Protein 7DDA (pdb70)

Sequence (122 aa):
SDSKTATVIVKADCETGDIDEVYNLAVADSFHIYKISATDSDSGNTKKLLYGLRNKKAGYTCLCRIFAEIESDGIMANTNIGVAENNRDEIDENEEGKYGFLIPKQPAGAKLIIYFFLNCWT

Radius of gyration: 14.89 Å; Cα contacts (8 Å, |Δi|>4): 308; chains: 1; bounding box: 19×31×48 Å

Solvent-accessible surface area: 6684 Å² total; per-residue (Å²): 147,63,74,113,103,13,34,0,39,0,61,0,23,7,107,66,0,69,49,68,90,65,120,49,72,118,61,70,134,15,17,96,14,41,82,70,37,33,70,90,39,163,88,30,86,44,14,51,0,20,0,0,0,73,0,96,42,80,58,28,26,0,51,0,94,34,113,15,54,18,89,43,149,39,151,174,39,86,66,114,40,32,96,50,62,39,32,142,102,99,0,75,77,82,72,53,0,85,0,0,2,82,1,24,121,25,70,108,61,4,39,0,9,0,48,0,89,4,57,3,76,74

Structure (mmCIF, N/CA/C/O backbone):
data_7DDA
#
_entry.id   7DDA
#
_cell.length_a   89.382
_cell.length_b   89.382
_cell.length_c   99.046
_cell.angle_alpha   90.000
_cell.angle_beta   90.000
_cell.angle_gamma   120.000
#
_symmetry.space_group_name_H-M   'P 63 2 2'
#
loop_
_entity.id
_entity.type
_entity.pdbx_description
1 polymer 'Envelope protein'
2 non-polymer 'SULFATE ION'
3 water water
#
loop_
_atom_site.group_PDB
_atom_site.id
_atom_site.type_symbol
_atom_site.label_atom_id
_atom_site.label_alt_id
_atom_site.label_comp_id
_atom_site.label_asym_id
_atom_site.label_entity_id
_atom_site.label_seq_id
_atom_site.pdbx_PDB_ins_code
_atom_site.Cartn_x
_atom_site.Cartn_y
_atom_site.Cartn_z
_atom_site.occupancy
_atom_site.B_iso_or_equiv
_atom_site.auth_seq_id
_atom_site.auth_comp_id
_atom_site.auth_asym_id
_atom_site.auth_atom_id
_atom_site.pdbx_PDB_model_num
ATOM 1 N N . SER A 1 28 ? -39.81917 41.87580 -20.36931 1.000 72.23307 138 SER A N 1
ATOM 2 C CA . SER A 1 28 ? -39.92898 40.52671 -20.91287 1.000 83.54302 138 SER A CA 1
ATOM 3 C C . SER A 1 28 ? -40.02336 39.45045 -19.82927 1.000 81.84648 138 SER A C 1
ATOM 4 O O . SER A 1 28 ? -40.85394 39.53416 -18.92627 1.000 76.36751 138 SER A O 1
ATOM 7 N N . ASP A 1 29 ? -39.12071 38.47274 -19.92495 1.000 83.64937 139 ASP A N 1
ATOM 8 C CA . ASP A 1 29 ? -39.28007 37.16768 -19.28978 1.000 78.54393 139 ASP A CA 1
ATOM 9 C C . ASP A 1 29 ? -39.36320 37.26932 -17.76618 1.000 76.17091 139 ASP A C 1
ATOM 10 O O . ASP A 1 29 ? -38.76929 38.15352 -17.14352 1.000 71.45091 139 ASP A O 1
ATOM 15 N N . SER A 1 30 ? -40.11747 36.33883 -17.16791 1.000 75.40579 140 SER A N 1
ATOM 16 C CA . SER A 1 30 ? -40.34044 36.27656 -15.72694 1.000 67.81040 140 SER A CA 1
ATOM 17 C C . SER A 1 30 ? -40.28516 34.82587 -15.25637 1.000 65.94504 140 SER A C 1
ATOM 18 O O . SER A 1 30 ? -40.76885 33.92556 -15.94574 1.000 67.78111 140 SER A O 1
ATOM 21 N N . LYS A 1 31 ? -39.69281 34.59763 -14.08306 1.000 59.39780 141 LYS A N 1
ATOM 22 C CA . LYS A 1 31 ? -39.44755 33.24520 -13.59329 1.000 58.47402 141 LYS A CA 1
ATOM 23 C C . LYS A 1 31 ? -39.59539 33.19544 -12.07505 1.000 51.52428 141 LYS A C 1
ATOM 24 O O . LYS A 1 31 ? -39.35012 34.18447 -11.37196 1.000 49.23075 141 LYS A O 1
ATOM 30 N N . THR A 1 32 ? -40.00510 32.02834 -11.57595 1.000 42.50260 142 THR A N 1
ATOM 31 C CA . THR A 1 32 ? -40.04872 31.76433 -10.14577 1.000 41.73551 142 THR A CA 1
ATOM 32 C C . THR A 1 32 ? -39.44024 30.39781 -9.84650 1.000 38.19136 142 THR A C 1
ATOM 33 O O . THR A 1 32 ? -39.48740 29.47638 -10.67027 1.000 37.85807 142 THR A O 1
ATOM 37 N N . ALA A 1 33 ? -38.84193 30.28632 -8.66000 1.000 29.29101 143 ALA A N 1
ATOM 38 C CA . ALA A 1 33 ? -38.26832 29.03302 -8.19416 1.000 28.54334 143 ALA A CA 1
ATOM 39 C C . ALA A 1 33 ? -38.41562 28.94666 -6.68066 1.000 29.77390 143 ALA A C 1
ATOM 40 O O . ALA A 1 33 ? -38.46043 29.96462 -5.97838 1.000 30.56572 143 ALA A O 1
ATOM 42 N N . THR A 1 34 ? -38.50349 27.71460 -6.19481 1.000 29.73926 144 THR A N 1
ATOM 43 C CA . THR A 1 34 ? -38.49918 27.39690 -4.77530 1.000 28.80313 144 THR A CA 1
ATOM 44 C C . THR A 1 34 ? -37.27249 26.54628 -4.49638 1.000 28.02723 144 THR A C 1
ATOM 45 O O . THR A 1 34 ? -37.06414 25.52468 -5.15893 1.000 32.13824 144 THR A O 1
ATOM 49 N N . VAL A 1 35 ? -36.46058 26.96363 -3.53079 1.000 24.10019 145 VAL A N 1
ATOM 50 C CA . VAL A 1 35 ? -35.25020 26.24035 -3.16541 1.000 24.53624 145 VAL A CA 1
ATOM 51 C C . VAL A 1 35 ? -35.33241 25.90548 -1.67792 1.000 22.66423 145 VAL A C 1
ATOM 52 O O . VAL A 1 35 ? -35.49860 26.80206 -0.83805 1.000 22.37033 145 VAL A O 1
ATOM 56 N N . ILE A 1 36 ? -35.22731 24.61634 -1.35763 1.000 23.64655 146 ILE A N 1
ATOM 57 C CA . ILE A 1 36 ? -35.34715 24.10931 0.00690 1.000 19.39370 146 ILE A CA 1
ATOM 58 C C . ILE A 1 36 ? -33.95315 23.74103 0.49107 1.000 20.79939 146 ILE A C 1
ATOM 59 O O . ILE A 1 36 ? -33.29611 22.86439 -0.08154 1.000 20.36713 146 ILE A O 1
ATOM 64 N N . VAL A 1 37 ? -33.48668 24.42661 1.52667 1.000 21.54836 147 VAL A N 1
ATOM 65 C CA . VAL A 1 37 ? -32.13403 24.25799 2.04048 1.000 17.60074 147 VAL A CA 1
ATOM 66 C C . VAL A 1 37 ? -32.22882 23.59582 3.40387 1.000 22.08987 147 VAL A C 1
ATOM 67 O O . VAL A 1 37 ? -32.96771 24.07195 4.27997 1.000 18.49054 147 VAL A O 1
ATOM 71 N N . LYS A 1 38 ? -31.48278 22.49901 3.57624 1.000 18.69757 148 LYS A N 1
ATOM 72 C CA . LYS A 1 38 ? -31.31588 21.83170 4.85807 1.000 18.85675 148 LYS A CA 1
ATOM 73 C C . LYS A 1 38 ? -29.95565 22.20156 5.45067 1.000 21.97700 148 LYS A C 1
ATOM 74 O O . LYS A 1 38 ? -28.91405 21.95812 4.82693 1.000 22.12630 148 LYS A O 1
ATOM 80 N N . ALA A 1 39 ? -29.96577 22.77305 6.65604 1.000 20.11050 149 ALA A N 1
ATOM 81 C CA . ALA A 1 39 ? -28.74829 23.17812 7.34337 1.000 20.62090 149 ALA A CA 1
ATOM 82 C C . ALA A 1 39 ? -28.72591 22.60491 8.75575 1.000 22.09121 149 ALA A C 1
ATOM 83 O O . ALA A 1 39 ? -29.76951 22.35016 9.35751 1.000 23.13750 149 ALA A O 1
ATOM 85 N N . ASP A 1 40 ? -27.52755 22.42941 9.30006 1.000 21.97497 150 ASP A N 1
ATOM 86 C CA . ASP A 1 40 ? -27.39104 21.79850 10.60518 1.000 23.05329 150 ASP A CA 1
ATOM 87 C C . ASP A 1 40 ? -27.57086 22.81369 11.73381 1.000 23.08213 150 ASP A C 1
ATOM 88 O O . ASP A 1 40 ? -26.98599 23.89840 11.69886 1.000 24.29583 150 ASP A O 1
ATOM 93 N N . CYS A 1 41 ? -28.36164 22.45512 12.74972 1.000 20.83215 151 CYS A N 1
ATOM 94 C CA . CYS A 1 41 ? -28.67627 23.42310 13.80181 1.000 23.72876 151 CYS A CA 1
ATOM 95 C C . CYS A 1 41 ? -27.49165 23.73989 14.70138 1.000 27.16784 151 CYS A C 1
ATOM 96 O O . CYS A 1 41 ? -27.50958 24.76958 15.37857 1.000 31.52456 151 CYS A O 1
ATOM 99 N N . GLU A 1 42 ? -26.48112 22.88023 14.74828 1.000 29.20151 152 GLU A N 1
ATOM 100 C CA . GLU A 1 42 ? -25.34945 23.08401 15.64113 1.000 31.75440 152 GLU A CA 1
ATOM 101 C C . GLU A 1 42 ? -24.19094 23.80267 14.96323 1.000 33.96184 152 GLU A C 1
ATOM 102 O O . GLU A 1 42 ? -23.63142 24.73992 15.53091 1.000 34.80497 152 GLU A O 1
ATOM 108 N N . THR A 1 43 ? -23.82260 23.40312 13.75578 1.000 29.01020 153 THR A N 1
ATOM 109 C CA . THR A 1 43 ? -22.72291 24.05541 13.06620 1.000 25.26112 153 THR A CA 1
ATOM 110 C C . THR A 1 43 ? -23.18131 25.14767 12.11114 1.000 28.02176 153 THR A C 1
ATOM 111 O O . THR A 1 43 ? -22.38118 26.02419 11.76113 1.000 28.04528 153 THR A O 1
ATOM 115 N N . GLY A 1 44 ? -24.44656 25.12313 11.69118 1.000 26.31103 154 GLY A N 1
ATOM 116 C CA . GLY A 1 44 ? -24.92170 25.97386 10.62900 1.000 20.65685 154 GLY A CA 1
ATOM 117 C C . GLY A 1 44 ? -24.64831 25.46450 9.23247 1.000 25.14109 154 GLY A C 1
ATOM 118 O O . GLY A 1 44 ? -25.17871 26.03599 8.27577 1.000 26.21289 154 GLY A O 1
ATOM 119 N N . ASP A 1 45 ? -23.86869 24.39281 9.07681 1.000 26.12764 155 ASP A N 1
ATOM 120 C CA . ASP A 1 45 ? -23.44428 23.95733 7.75212 1.000 21.88864 155 ASP A CA 1
ATOM 121 C C . ASP A 1 45 ? -24.62202 23.52000 6.89157 1.000 23.40811 155 ASP A C 1
ATOM 122 O O . ASP A 1 45 ? -25.58540 22.91888 7.36776 1.000 24.43928 155 ASP A O 1
ATOM 127 N N . ILE A 1 46 ? -24.50853 23.78427 5.59731 1.000 19.89969 156 ILE A N 1
ATOM 128 C CA . ILE A 1 46 ? -25.55297 23.42654 4.64874 1.000 22.80515 156 ILE A CA 1
ATOM 129 C C . ILE A 1 46 ? -25.38193 21.96347 4.26310 1.000 24.55920 156 ILE A C 1
ATOM 130 O O . ILE A 1 46 ? -24.31876 21.56016 3.79119 1.000 28.11844 156 ILE A O 1
ATOM 135 N N . ASP A 1 47 ? -26.42609 21.16029 4.48246 1.000 24.02850 157 ASP A N 1
ATOM 136 C CA . ASP A 1 47 ? -26.39326 19.75051 4.12663 1.000 19.56487 157 ASP A CA 1
ATOM 137 C C . ASP A 1 47 ? -26.90568 19.47579 2.72396 1.000 21.39083 157 ASP A C 1
ATOM 138 O O . ASP A 1 47 ? -26.51783 18.46627 2.13541 1.000 18.49594 157 ASP A O 1
ATOM 143 N N . GLU A 1 48 ? -27.77623 20.32783 2.18608 1.000 20.36169 158 GLU A N 1
ATOM 144 C CA . GLU A 1 48 ? -28.42269 20.03746 0.91628 1.000 19.76824 158 GLU A CA 1
ATOM 145 C C . GLU A 1 48 ? -29.10546 21.29611 0.39205 1.000 21.71862 158 GLU A C 1
ATOM 146 O O . GLU A 1 48 ? -29.68857 22.06135 1.16608 1.000 20.36773 158 GLU A O 1
ATOM 152 N N . VAL A 1 49 ? -29.02132 21.49083 -0.92470 1.000 23.70221 159 VAL A N 1
ATOM 153 C CA . VAL A 1 49 ? -29.71136 22.54971 -1.64958 1.000 23.95453 159 VAL A CA 1
ATOM 154 C C . VAL A 1 49 ? -30.61218 21.87199 -2.67501 1.000 25.51514 159 VAL A C 1
ATOM 155 O O . VAL A 1 49 ? -30.12957 21.33717 -3.67476 1.000 25.92397 159 VAL A O 1
ATOM 159 N N . TYR A 1 50 ? -31.91772 21.89841 -2.43391 1.000 24.80281 160 TYR A N 1
ATOM 160 C CA . TYR A 1 50 ? -32.89320 21.11861 -3.18839 1.000 23.16664 160 TYR A CA 1
ATOM 161 C C . TYR A 1 50 ? -33.73427 22.07634 -4.02171 1.000 25.13790 160 TYR A C 1
ATOM 162 O O . TYR A 1 50 ? -34.47830 22.89145 -3.47061 1.000 30.11334 160 TYR A O 1
ATOM 171 N N . ASN A 1 51 ? -33.60973 21.99499 -5.34231 1.000 32.27922 161 ASN A N 1
ATOM 172 C CA . ASN A 1 51 ? -34.24448 22.95123 -6.24560 1.000 36.68992 161 ASN A CA 1
ATOM 173 C C . ASN A 1 51 ? -35.55218 22.39425 -6.79151 1.000 38.30473 161 ASN A C 1
ATOM 174 O O . ASN A 1 51 ? -35.60116 21.25048 -7.25048 1.000 38.83031 161 ASN A O 1
ATOM 179 N N . LEU A 1 52 ? -36.60903 23.20747 -6.73782 1.000 44.33262 162 LEU A N 1
ATOM 180 C CA . LEU A 1 52 ? -37.90410 22.87351 -7.33070 1.000 46.47432 162 LEU A CA 1
ATOM 181 C C . LEU A 1 52 ? -38.00138 23.55112 -8.69787 1.000 57.83856 162 LEU A C 1
ATOM 182 O O . LEU A 1 52 ? -38.11895 24.77907 -8.78484 1.000 52.17706 162 LEU A O 1
ATOM 187 N N . ALA A 1 53 ? -37.95478 22.74434 -9.75639 1.000 65.08091 163 ALA A N 1
ATOM 188 C CA . ALA A 1 53 ? -37.87653 23.21931 -11.13892 1.000 73.21091 163 ALA A CA 1
ATOM 189 C C . ALA A 1 53 ? -36.56405 23.96646 -11.37319 1.000 71.54379 163 ALA A C 1
ATOM 190 O O . ALA A 1 53 ? -35.59426 23.38852 -11.87741 1.000 72.86938 163 ALA A O 1
ATOM 192 N N . VAL A 1 76 ? -31.40272 26.75428 -12.18812 1.000 65.89091 186 VAL A N 1
ATOM 193 C CA . VAL A 1 76 ? -31.92610 26.90549 -10.83466 1.000 77.59091 186 VAL A CA 1
ATOM 194 C C . VAL A 1 76 ? -30.85136 26.51667 -9.81871 1.000 77.05091 186 VAL A C 1
ATOM 195 O O . VAL A 1 76 ? -30.77882 27.08743 -8.72405 1.000 73.46091 186 VAL A O 1
ATOM 199 N N . ALA A 1 77 ? -30.00903 25.54645 -10.18514 1.000 70.74017 187 ALA A N 1
ATOM 200 C CA . ALA A 1 77 ? -28.86950 25.20285 -9.33832 1.000 68.28069 187 ALA A CA 1
ATOM 201 C C . ALA A 1 77 ? -27.69632 26.14592 -9.58265 1.000 64.38451 187 ALA A C 1
ATOM 202 O O . ALA A 1 77 ? -26.97757 26.50517 -8.64388 1.000 59.80528 187 ALA A O 1
ATOM 204 N N . ASP A 1 78 ? -27.48686 26.54672 -10.83743 1.000 67.08843 188 ASP A N 1
ATOM 205 C CA . ASP A 1 78 ? -26.48177 27.53637 -11.19740 1.000 59.19582 188 ASP A CA 1
ATOM 206 C C . ASP A 1 78 ? -27.03181 28.95288 -11.18654 1.000 51.06648 188 ASP A C 1
ATOM 207 O O . ASP A 1 78 ? -26.25467 29.90267 -11.32055 1.000 49.78630 188 ASP A O 1
ATOM 212 N N . SER A 1 79 ? -28.34793 29.11422 -11.05337 1.000 47.63233 189 SER A N 1
ATOM 213 C CA . SER A 1 79 ? -28.94365 30.44143 -11.01645 1.000 44.43805 189 SER A CA 1
ATOM 214 C C . SER A 1 79 ? -28.75793 31.13406 -9.67168 1.000 36.93463 189 SER A C 1
ATOM 215 O O . SER A 1 79 ? -28.83708 32.36646 -9.60643 1.000 32.59477 189 SER A O 1
ATOM 218 N N . PHE A 1 80 ? -28.51902 30.37776 -8.60645 1.000 31.76543 190 PHE 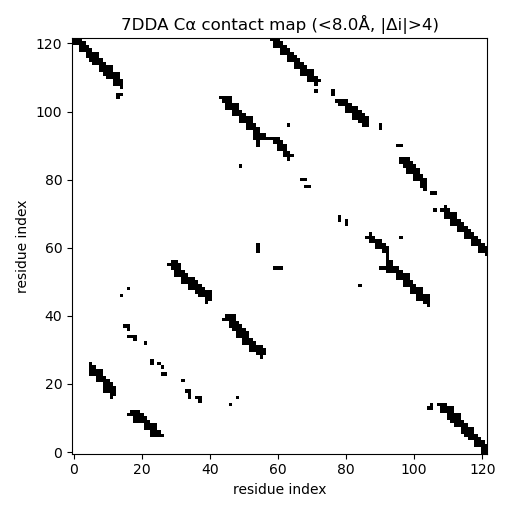A N 1
ATOM 219 C CA . PHE A 1 80 ? -28.41905 30.93529 -7.27132 1.000 30.38792 190 PHE A CA 1
ATOM 220 C C . PHE A 1 80 ? -27.29018 30.24068 -6.54168 1.000 26.51834 190 PHE A C 1
ATOM 221 O O . PHE A 1 80 ? -26.93900 29.10286 -6.85683 1.000 30.36310 190 PHE A O 1
ATOM 229 N N . HIS A 1 81 ? -26.70470 30.94827 -5.58416 1.000 22.49855 191 HIS A N 1
ATOM 230 C CA . HIS A 1 81 ? -25.70896 30.37354 -4.69283 1.000 22.12235 191 HIS A CA 1
ATOM 231 C C . HIS A 1 81 ? -26.12527 30.68900 -3.26125 1.000 21.63798 191 HIS A C 1
ATOM 232 O O . HIS A 1 81 ? -26.35912 31.85265 -2.92408 1.000 22.32326 191 HIS A O 1
ATOM 239 N N . ILE A 1 82 ? -26.23403 29.65724 -2.42907 1.000 20.52979 192 ILE A N 1
ATOM 240 C CA . ILE A 1 82 ? -26.68420 29.79140 -1.04623 1.000 19.60423 192 ILE A CA 1
ATOM 241 C C . ILE A 1 82 ? -25.58134 29.27210 -0.13467 1.000 20.35347 192 ILE A C 1
ATOM 242 O O . ILE A 1 82 ? -25.02792 28.19115 -0.36950 1.000 20.52648 192 ILE A O 1
ATOM 247 N N . TYR A 1 83 ? -25.26204 30.03683 0.90162 1.000 17.32100 193 TYR A N 1
ATOM 248 C CA . TYR A 1 83 ? -24.06619 29.74836 1.67915 1.000 21.29977 193 TYR A CA 1
ATOM 249 C C . TYR A 1 83 ? -24.28443 30.21460 3.10485 1.000 21.21296 193 TYR A C 1
ATOM 250 O O . TYR A 1 83 ? -25.01314 31.18294 3.35967 1.000 20.56678 193 TYR A O 1
ATOM 259 N N . LYS A 1 84 ? -23.65515 29.49511 4.02535 1.000 20.40541 194 LYS A N 1
ATOM 260 C CA . LYS A 1 84 ? -23.56991 29.93008 5.40751 1.000 18.81712 194 LYS A CA 1
ATOM 261 C C . LYS A 1 84 ? -22.67337 31.15515 5.51243 1.000 19.76428 194 LYS A C 1
ATOM 262 O O . LYS A 1 84 ? -21.53948 31.15200 5.03068 1.000 25.11352 194 LYS A O 1
ATOM 268 N N . ILE A 1 85 ? -23.19099 32.22160 6.10476 1.000 21.99353 195 ILE A N 1
ATOM 269 C CA . ILE A 1 85 ? -22.34391 33.36059 6.42318 1.000 21.03311 195 ILE A CA 1
ATOM 270 C C . ILE A 1 85 ? -21.76808 33.23335 7.82610 1.000 26.21722 195 ILE A C 1
ATOM 271 O O . ILE A 1 85 ? -20.58944 33.51991 8.04530 1.000 24.71571 195 ILE A O 1
ATOM 276 N N . SER A 1 86 ? -22.56295 32.74688 8.78126 1.000 28.94317 196 SER A N 1
ATOM 277 C CA . SER A 1 86 ? -22.19530 32.88785 10.18373 1.000 23.45982 196 SER A CA 1
ATOM 278 C C . SER A 1 86 ? -23.08262 32.00276 11.06252 1.000 25.32923 196 SER A C 1
ATOM 279 O O . SER A 1 86 ? -24.28530 31.85748 10.80449 1.000 22.52136 196 SER A O 1
ATOM 282 N N . ALA A 1 87 ? -22.48087 31.42226 12.10058 1.000 23.59681 197 ALA A N 1
ATOM 283 C CA . ALA A 1 87 ? -23.20788 30.66864 13.12160 1.000 25.68639 197 ALA A CA 1
ATOM 284 C C . ALA A 1 87 ? -22.56726 30.97582 14.46286 1.000 27.55445 197 ALA A C 1
ATOM 285 O O . ALA A 1 87 ? -21.41302 30.60859 14.68512 1.000 26.15732 197 ALA A O 1
ATOM 287 N N . THR A 1 88 ? -23.31238 31.62852 15.35542 1.000 29.05778 198 THR A N 1
ATOM 288 C CA . THR A 1 88 ? -22.79486 32.06435 16.64399 1.000 33.95606 198 THR A CA 1
ATOM 289 C C . THR A 1 88 ? -23.73471 31.64569 17.77138 1.000 35.36169 198 THR A C 1
ATOM 290 O O . THR A 1 88 ? -24.95452 31.79527 17.66988 1.000 33.34171 198 THR A O 1
ATOM 294 N N . ASP A 1 89 ? -23.16280 31.14472 18.85690 1.000 37.59269 199 ASP A N 1
ATOM 295 C CA . ASP A 1 89 ? -23.94256 30.95067 20.06527 1.000 36.42993 199 ASP A CA 1
ATOM 296 C C . ASP A 1 89 ? -24.16066 32.28428 20.75227 1.000 34.79906 199 ASP A C 1
ATOM 297 O O . ASP A 1 89 ? -23.33614 33.19526 20.65583 1.000 40.44152 199 ASP A O 1
ATOM 302 N N . SER A 1 90 ? -25.29226 32.40353 21.43401 1.000 33.91674 200 SER A N 1
ATOM 303 C CA . SER A 1 90 ? -25.39523 33.41456 22.47414 1.000 42.06623 200 SER A CA 1
ATOM 304 C C . SER A 1 90 ? -24.50157 33.01367 23.65722 1.000 50.25103 200 SER A C 1
ATOM 305 O O . SER A 1 90 ? -24.22488 31.83074 23.88300 1.000 46.43888 200 SER A O 1
ATOM 308 N N . ASP A 1 91 ? -24.02290 34.00789 24.41126 1.000 51.30275 201 ASP A N 1
ATOM 309 C CA . ASP A 1 91 ? -23.14427 33.68735 25.53838 1.000 59.56778 201 ASP A CA 1
ATOM 310 C C . ASP A 1 91 ? -23.86663 32.85525 26.59804 1.000 56.05120 201 ASP A C 1
ATOM 311 O O . ASP A 1 91 ? -23.23674 32.05150 27.29609 1.000 58.93225 201 ASP A O 1
ATOM 316 N N . SER A 1 92 ? -25.19010 33.01734 26.71711 1.000 47.67538 202 SER A N 1
ATOM 317 C CA . SER A 1 92 ? -25.98767 32.08917 27.51492 1.000 41.16824 202 SER A CA 1
ATOM 318 C C . SER A 1 92 ? -25.89162 30.65723 26.98906 1.000 41.65801 202 SER A C 1
ATOM 319 O O . SER A 1 92 ? -26.01700 29.69912 27.76367 1.000 33.64225 202 SER A O 1
ATOM 322 N N . GLY A 1 93 ? -25.66518 30.48964 25.68476 1.000 41.19352 203 GLY A N 1
ATOM 323 C CA . GLY A 1 93 ? -25.70541 29.17816 25.07123 1.000 31.83875 203 GLY A CA 1
ATOM 324 C C . GLY A 1 93 ? -27.08866 28.59237 24.90082 1.000 31.95797 203 GLY A C 1
ATOM 325 O O . GLY A 1 93 ? -27.21221 27.43231 24.50152 1.000 33.38647 203 GLY A O 1
ATOM 326 N N . ASN A 1 94 ? -28.14167 29.34941 25.19336 1.000 32.12447 204 ASN A 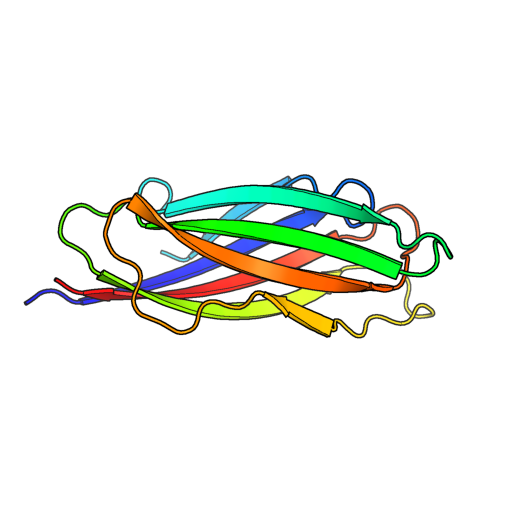N 1
ATOM 327 C CA . ASN A 1 94 ? -29.49089 28.83484 25.01729 1.000 32.29812 204 ASN A CA 1
ATOM 328 C C . ASN A 1 94 ? -30.04169 29.09167 23.62772 1.000 34.56507 204 ASN A C 1
ATOM 329 O O . ASN A 1 94 ? -31.02603 28.44945 23.23839 1.000 28.93652 204 ASN A O 1
ATOM 334 N N . THR A 1 95 ? -29.44584 30.02078 22.88188 1.000 31.72821 205 THR A N 1
ATOM 335 C CA . THR A 1 95 ? -29.88517 30.30670 21.53084 1.000 25.43105 205 THR A CA 1
ATOM 336 C C . THR A 1 95 ? -28.69635 30.30219 20.58715 1.000 28.66945 205 THR A C 1
ATOM 337 O O . THR A 1 95 ? -27.52576 30.35427 20.98034 1.000 31.06716 205 THR A O 1
ATOM 341 N N . LYS A 1 96 ? -29.04799 30.27101 19.31797 1.000 27.45958 206 LYS A N 1
ATOM 342 C CA . LYS A 1 96 ? -28.13209 30.10225 18.21412 1.000 29.41961 206 LYS A CA 1
ATOM 343 C C . LYS A 1 96 ? -28.54950 31.12158 17.16668 1.000 28.56393 206 LYS A C 1
ATOM 344 O O . LYS A 1 96 ? -29.75035 31.29075 16.91950 1.000 25.39280 206 LYS A O 1
ATOM 350 N N . LYS A 1 97 ? -27.58818 31.82073 16.57382 1.000 28.44951 207 LYS A N 1
ATOM 351 C CA . LYS A 1 97 ? -27.88521 32.75492 15.48945 1.000 28.09366 207 LYS A CA 1
ATOM 352 C C . LYS A 1 97 ? -27.26342 32.22743 14.20133 1.000 27.50961 207 LYS A C 1
ATOM 353 O O . LYS A 1 97 ? -26.03886 32.08161 14.11744 1.000 30.29758 207 LYS A O 1
ATOM 359 N N . LEU A 1 98 ? -28.10800 31.91455 13.21648 1.000 21.40099 208 LEU A N 1
ATOM 360 C CA . LEU A 1 98 ? -27.68411 31.28498 11.97067 1.000 22.11913 208 LEU A CA 1
ATOM 361 C C . LEU A 1 98 ? -27.97167 32.24248 10.82667 1.000 22.13386 208 LEU A C 1
ATOM 362 O O . LEU A 1 98 ? -29.12432 32.63584 10.61956 1.000 23.76785 208 LEU A O 1
ATOM 367 N N . LEU A 1 99 ? -26.94189 32.60268 10.07371 1.000 18.34488 209 LEU A N 1
ATOM 368 C CA . LEU A 1 99 ? -27.09691 33.62688 9.05554 1.000 21.42730 209 LEU A CA 1
ATOM 369 C C . LEU A 1 99 ? -26.65343 33.07920 7.71013 1.000 21.33229 209 LEU A C 1
ATOM 370 O O . LEU A 1 99 ? -25.55015 32.54105 7.58867 1.000 23.60567 209 LEU A O 1
ATOM 375 N N . TYR A 1 100 ? -27.50774 33.23404 6.70115 1.000 22.02386 210 TYR A N 1
ATOM 376 C CA . TYR A 1 100 ? -27.25590 32.72257 5.36377 1.000 18.82801 210 TYR A CA 1
ATOM 377 C C . TYR A 1 100 ? -27.34507 33.84037 4.34104 1.000 18.66463 210 TYR A C 1
ATOM 378 O O . TYR A 1 100 ? -28.00958 34.85675 4.56419 1.000 19.40522 210 TYR A O 1
ATOM 387 N N . GLY A 1 101 ? -26.65448 33.64513 3.22457 1.000 20.96584 211 GLY A N 1
ATOM 388 C CA . GLY A 1 101 ? -26.75006 34.54067 2.08228 1.000 15.74775 211 GLY A CA 1
ATOM 389 C C . GLY A 1 101 ? -27.21319 33.78969 0.84876 1.000 19.59048 211 GLY A C 1
ATOM 390 O O . GLY A 1 101 ? -26.82154 32.64249 0.62908 1.000 23.21656 211 GLY A O 1
ATOM 391 N N . LEU A 1 102 ? -28.05235 34.44045 0.04844 1.000 18.70952 212 LEU A N 1
ATOM 392 C CA . LEU A 1 102 ? -28.42099 33.95479 -1.27536 1.000 20.43229 212 LEU A CA 1
ATOM 393 C C . LEU A 1 102 ? -27.96815 34.98528 -2.30370 1.000 21.79379 212 LEU A C 1
ATOM 394 O O . LEU A 1 102 ? -28.39454 36.14602 -2.25557 1.000 21.71708 212 LEU A O 1
ATOM 399 N N . ARG A 1 103 ? -27.12937 34.56482 -3.24190 1.000 21.13398 213 ARG A N 1
ATOM 400 C CA . ARG A 1 103 ? -26.67759 35.44346 -4.31242 1.000 23.55902 213 ARG A CA 1
ATOM 401 C C . ARG A 1 103 ? -27.39019 35.13009 -5.62272 1.000 26.04200 213 ARG A C 1
ATOM 402 O O . ARG A 1 103 ? -27.42149 33.97337 -6.07008 1.000 24.31320 213 ARG A O 1
ATOM 410 N N . ASN A 1 104 ? -27.94930 36.17316 -6.23243 1.000 27.91056 214 ASN A N 1
ATOM 411 C CA . ASN A 1 104 ? -28.50733 36.08268 -7.57338 1.000 28.78971 214 ASN A CA 1
ATOM 412 C C . ASN A 1 104 ? -27.36794 35.89318 -8.57321 1.000 30.32068 214 ASN A C 1
ATOM 413 O O . ASN A 1 104 ? -26.47658 36.73974 -8.68378 1.000 32.73546 214 ASN A O 1
ATOM 418 N N . LYS A 1 105 ? -27.37562 34.76689 -9.27878 1.000 28.79405 215 LYS A N 1
ATOM 419 C CA . LYS A 1 105 ? -26.37238 34.47519 -10.29270 1.000 30.23182 215 LYS A CA 1
ATOM 420 C C . LYS A 1 105 ? -26.95714 34.43994 -11.70012 1.000 36.58698 215 LYS A C 1
ATOM 421 O O . LYS A 1 105 ? -26.32332 33.90818 -12.61162 1.000 36.60830 215 LYS A O 1
ATOM 427 N N . LYS A 1 106 ? -28.15620 34.98524 -11.89487 1.000 38.36630 216 LYS A N 1
ATOM 428 C CA . LYS A 1 106 ? -28.84033 34.92815 -13.18231 1.000 36.93999 216 LYS A CA 1
ATOM 429 C C . LYS A 1 106 ? -28.49527 36.17184 -13.98843 1.000 35.64050 216 LYS A C 1
ATOM 430 O O . LYS A 1 106 ? -28.95632 37.27609 -13.66769 1.000 35.92728 216 LYS A O 1
ATOM 436 N N . ALA A 1 107 ? -27.70808 35.99496 -15.04660 1.000 37.08169 217 ALA A N 1
ATOM 437 C CA . ALA A 1 107 ? -27.37619 37.12621 -15.90153 1.000 39.55642 217 ALA A CA 1
ATOM 438 C C . ALA A 1 107 ? -28.64879 37.73090 -16.48189 1.000 33.06935 217 ALA A C 1
ATOM 439 O O . ALA A 1 107 ? -29.49526 37.02012 -17.02895 1.000 35.69258 217 ALA A O 1
ATOM 441 N N . GLY A 1 108 ? -28.80263 39.04228 -16.31170 1.000 33.98514 218 GLY A N 1
ATOM 442 C CA . GLY A 1 108 ? -29.95596 39.76209 -16.79063 1.000 29.59529 218 GLY A CA 1
ATOM 443 C C . GLY A 1 108 ? -31.05587 39.98010 -15.77188 1.000 38.19023 218 GLY A C 1
ATOM 444 O O . GLY A 1 108 ? -31.85361 40.91361 -15.93577 1.000 41.42992 218 GLY A O 1
ATOM 445 N N . TYR A 1 109 ? -31.12078 39.16881 -14.71598 1.000 37.26149 219 TYR A N 1
ATOM 446 C CA . TYR A 1 109 ? -32.30483 39.12178 -13.86537 1.000 37.69854 219 TYR A CA 1
ATOM 447 C C . TYR A 1 109 ? -32.15141 39.91794 -12.57456 1.000 34.61437 219 TYR A C 1
ATOM 448 O O . TYR A 1 109 ? -31.07086 39.98178 -11.98100 1.000 30.49052 219 TYR A O 1
ATOM 457 N N . THR A 1 110 ? -33.25116 40.53489 -12.16477 1.000 33.26863 220 THR A N 1
ATOM 458 C CA . THR A 1 110 ? -33.44305 41.08527 -10.83479 1.000 35.05191 220 THR A CA 1
ATOM 459 C C . THR A 1 110 ? -34.38783 40.15056 -10.09205 1.000 38.88447 220 THR A C 1
ATOM 460 O O . THR A 1 110 ? -35.27860 39.55579 -10.70810 1.000 35.87182 220 THR A O 1
ATOM 464 N N . CYS A 1 111 ? -34.18904 39.99138 -8.77792 1.000 32.83631 221 CYS A N 1
ATOM 465 C CA . CYS A 1 111 ? -34.96012 39.00657 -8.03308 1.000 30.25783 221 CYS A CA 1
ATOM 466 C C . CYS A 1 111 ? -35.51752 39.57650 -6.73949 1.000 30.12429 221 CYS A C 1
ATOM 467 O O . CYS A 1 111 ? -34.93660 40.47165 -6.11704 1.000 28.69226 221 CYS A O 1
ATOM 470 N N . LEU A 1 112 ? -36.66676 39.03287 -6.35253 1.000 30.51099 222 LEU A N 1
ATOM 471 C CA . LEU A 1 112 ? -37.18156 39.12137 -4.99934 1.000 28.36174 222 LEU A CA 1
ATOM 472 C C . LEU A 1 112 ? -37.07742 37.75085 -4.32994 1.000 28.18543 222 LEU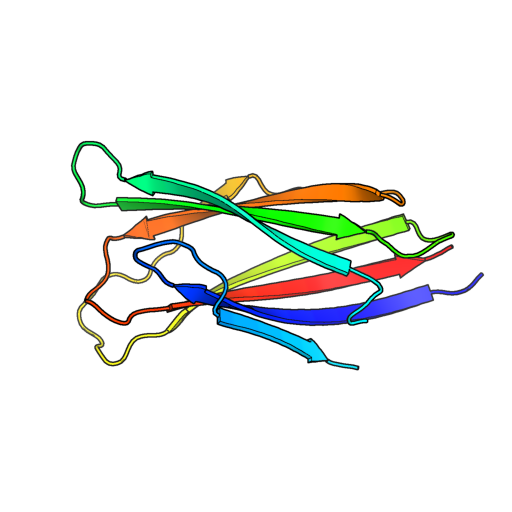 A C 1
ATOM 473 O O . LEU A 1 112 ? -37.10176 36.70645 -4.99627 1.000 25.65832 222 LEU A O 1
ATOM 478 N N . CYS A 1 113 ? -36.94490 37.76402 -3.00298 1.000 24.13732 223 CYS A N 1
ATOM 479 C CA . CYS A 1 113 ? -36.82483 36.54124 -2.21961 1.000 21.00155 223 CYS A CA 1
ATOM 480 C C . CYS A 1 113 ? -37.68911 36.65528 -0.97364 1.000 26.89885 223 CYS A C 1
ATOM 481 O O . CYS A 1 113 ? -37.54030 37.60677 -0.20040 1.000 27.19894 223 CYS A O 1
ATOM 484 N N . ARG A 1 114 ? -38.57915 35.68448 -0.76750 1.000 24.59971 224 ARG A N 1
ATOM 485 C CA . ARG A 1 114 ? -39.29487 35.53753 0.49288 1.000 24.11337 224 ARG A CA 1
ATOM 486 C C . ARG A 1 114 ? -38.97062 34.16908 1.08273 1.000 23.89082 224 ARG A C 1
ATOM 487 O O . ARG A 1 114 ? -38.68016 33.22013 0.34518 1.000 21.82272 224 ARG A O 1
ATOM 495 N N . ILE A 1 115 ? -39.01979 34.06536 2.42082 1.000 21.19695 225 ILE A N 1
ATOM 496 C CA . ILE A 1 115 ? -38.51914 32.88215 3.10704 1.000 19.76947 225 ILE A CA 1
ATOM 497 C C . ILE A 1 115 ? -39.52541 32.31967 4.10303 1.000 21.82660 225 ILE A C 1
ATOM 498 O O . ILE A 1 115 ? -40.39107 33.01531 4.64388 1.000 19.69838 225 ILE A O 1
ATOM 503 N N . PHE A 1 116 ? -39.35872 31.02863 4.35597 1.000 20.10297 226 PHE A N 1
ATOM 504 C CA . PHE A 1 116 ? -39.99351 30.31163 5.43964 1.000 16.44406 226 PHE A CA 1
ATOM 505 C C . PHE A 1 116 ? -38.96011 29.33455 5.99552 1.000 17.96878 226 PHE A C 1
ATOM 506 O O . PHE A 1 116 ? -38.17570 28.74891 5.23800 1.000 18.44592 226 PHE A O 1
ATOM 514 N N . ALA A 1 117 ? -38.94817 29.15893 7.31206 1.000 16.05294 227 ALA A N 1
ATOM 515 C CA . ALA A 1 117 ? -37.98891 28.25636 7.93541 1.000 18.09628 227 ALA A CA 1
ATOM 516 C C . ALA A 1 117 ? -38.64955 27.49472 9.07760 1.000 19.36694 227 ALA A C 1
ATOM 517 O O . ALA A 1 117 ? -39.55870 28.00394 9.73929 1.000 20.71605 227 ALA A O 1
ATOM 519 N N . GLU A 1 118 ? -38.18168 26.26856 9.30259 1.000 17.49522 228 GLU A N 1
ATOM 520 C CA . GLU A 1 118 ? -38.74884 25.39019 10.31904 1.000 20.33050 228 GLU A CA 1
A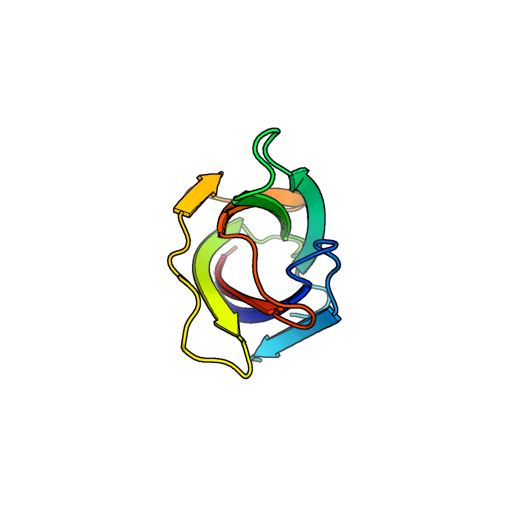TOM 521 C C . GLU A 1 118 ? -37.69074 24.39937 10.79170 1.000 21.23218 228 GLU A C 1
ATOM 522 O O . GLU A 1 118 ? -36.81914 23.98300 10.02502 1.000 22.05921 228 GLU A O 1
ATOM 528 N N . ILE A 1 119 ? -37.73772 24.08362 12.08610 1.000 19.52547 229 ILE A N 1
ATOM 529 C CA . ILE A 1 119 ? -36.82379 23.11769 12.68329 1.000 18.61546 229 ILE A CA 1
ATOM 530 C C . ILE A 1 119 ? -37.32101 21.70341 12.39455 1.000 18.73368 229 ILE A C 1
ATOM 531 O O . ILE A 1 119 ? -38.48486 21.37404 12.63368 1.000 21.32232 229 ILE A O 1
ATOM 536 N N . GLU A 1 120 ? -36.44159 20.86517 11.88084 1.000 20.28305 230 GLU A N 1
ATOM 537 C CA . GLU A 1 120 ? -36.74541 19.47102 11.60489 1.000 21.02764 230 GLU A CA 1
ATOM 538 C C . GLU A 1 120 ? -35.99542 18.62043 12.61090 1.000 19.78291 230 GLU A C 1
ATOM 539 O O . GLU A 1 120 ? -34.76400 18.62317 12.64507 1.000 27.13805 230 GLU A O 1
ATOM 545 N N . SER A 1 121 ? -36.74113 17.88156 13.40444 1.000 23.32936 231 SER A N 1
ATOM 546 C CA . SER A 1 121 ? -36.25366 17.27121 14.62246 1.000 23.68002 231 SER A CA 1
ATOM 547 C C . SER A 1 121 ? -37.00359 15.96875 14.82880 1.000 27.08714 231 SER A C 1
ATOM 548 O O . SER A 1 121 ? -38.16448 15.82918 14.42289 1.000 25.18300 231 SER A O 1
ATOM 551 N N . ASP A 1 122 ? -36.33629 15.01608 15.46329 1.000 26.45337 232 ASP A N 1
ATOM 552 C CA . ASP A 1 122 ? -36.99339 13.75618 15.75096 1.000 24.42149 232 ASP A CA 1
ATOM 553 C C . ASP A 1 122 ? -37.70252 13.76982 17.09884 1.000 23.70837 232 ASP A C 1
ATOM 554 O O . ASP A 1 122 ? -38.44872 12.83832 17.40387 1.000 32.73155 232 ASP A O 1
ATOM 559 N N . GLY A 1 123 ? -37.52301 14.82513 17.88851 1.000 23.54735 233 GLY A N 1
ATOM 560 C CA . GLY A 1 123 ? -38.23364 14.98591 19.13328 1.000 20.95394 233 GLY A CA 1
ATOM 561 C C . GLY A 1 123 ? -39.39138 15.95690 18.97763 1.000 23.89835 233 GLY A C 1
ATOM 562 O O . GLY A 1 123 ? -39.64660 16.49043 17.90210 1.000 26.68381 233 GLY A O 1
ATOM 563 N N . ILE A 1 124 ? -40.10505 16.16874 20.08730 1.000 21.71191 234 ILE A N 1
ATOM 564 C CA . ILE A 1 124 ? -41.27505 17.03807 20.09040 1.000 22.15908 234 ILE A CA 1
ATOM 565 C C . ILE A 1 124 ? -41.32792 17.90378 21.34567 1.000 24.19218 234 ILE A C 1
ATOM 566 O O . ILE A 1 124 ? -42.27517 18.67538 21.52361 1.000 23.33089 234 ILE A O 1
ATOM 571 N N . MET A 1 125 ? -40.32609 17.78985 22.22396 1.000 24.34089 235 MET A N 1
ATOM 572 C CA . MET A 1 125 ? -40.34678 18.48728 23.50687 1.000 23.02002 235 MET A CA 1
ATOM 573 C C . MET A 1 125 ? -39.61143 19.82248 23.50557 1.000 25.57336 235 MET A C 1
ATOM 574 O O . MET A 1 125 ? -39.70905 20.55968 24.48961 1.000 33.43509 235 MET A O 1
ATOM 579 N N . ALA A 1 126 ? -38.85622 20.14122 22.46853 1.000 25.83787 236 ALA A N 1
ATOM 580 C CA . ALA A 1 126 ? -38.04693 21.34917 22.46261 1.000 24.47828 236 ALA A CA 1
ATOM 581 C C . ALA A 1 126 ? -38.80707 22.50021 21.81553 1.000 21.18415 236 ALA A C 1
ATOM 582 O O . ALA A 1 126 ? -39.64567 22.30261 20.94045 1.000 27.98167 236 ALA A O 1
ATOM 584 N N . ASN A 1 127 ? -38.51982 23.70944 22.26918 1.000 20.07249 237 ASN A N 1
ATOM 585 C CA . ASN A 1 127 ? -39.05205 24.88842 21.60739 1.000 19.26346 237 ASN A CA 1
ATOM 586 C C . ASN A 1 127 ? -38.50773 24.95414 20.18563 1.000 20.65122 237 ASN A C 1
ATOM 587 O O . ASN A 1 127 ? -37.30847 24.78000 19.96643 1.000 24.54920 237 ASN A O 1
ATOM 592 N N . THR A 1 128 ? -39.39022 25.16149 19.20830 1.000 19.10911 238 THR A N 1
ATOM 593 C CA . THR A 1 128 ? -38.95946 25.26201 17.81562 1.000 21.52640 238 THR A CA 1
ATOM 594 C C . THR A 1 128 ? -39.36914 26.57788 17.16939 1.000 21.00157 238 THR A C 1
ATOM 595 O O . THR A 1 128 ? -39.27756 26.70490 15.94673 1.000 22.03991 238 THR A O 1
ATOM 599 N N . ASN A 1 129 ? -39.80786 27.55740 17.95248 1.000 20.86617 239 ASN A N 1
ATOM 600 C CA . ASN A 1 129 ? -39.94928 28.91392 17.44702 1.000 19.10291 23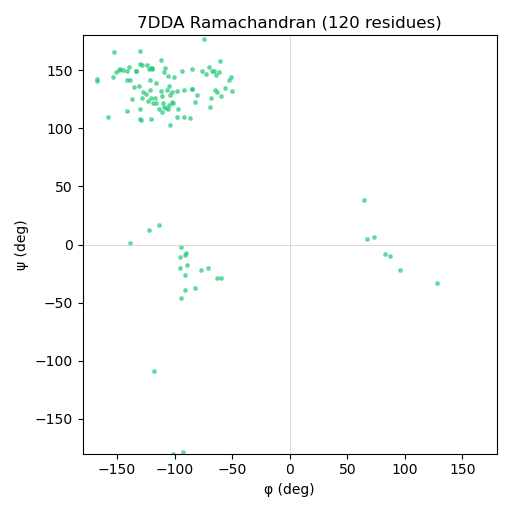9 ASN A CA 1
ATOM 601 C C . ASN A 1 129 ? -38.65241 29.39401 16.79256 1.000 22.94728 239 ASN A C 1
ATOM 602 O O . ASN A 1 129 ? -37.54810 29.11230 17.26648 1.000 26.98689 239 ASN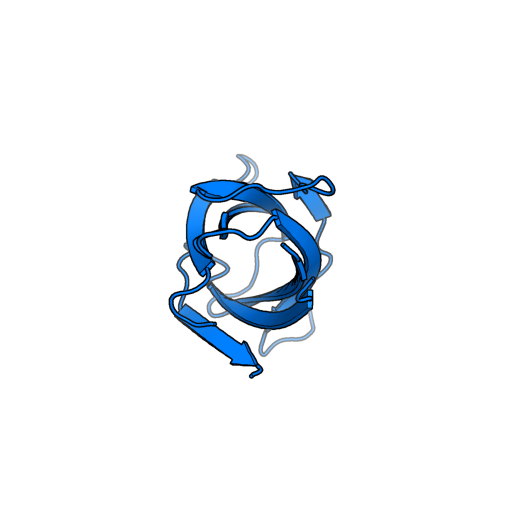 A O 1
ATOM 607 N N . ILE A 1 130 ? -38.79374 30.12521 15.69559 1.000 19.70887 240 ILE A N 1
ATOM 608 C CA . ILE A 1 130 ? -37.67950 30.73263 14.98918 1.000 18.81178 240 ILE A CA 1
ATOM 609 C C . ILE A 1 130 ? -37.89787 32.23373 14.95631 1.000 21.54755 240 ILE A C 1
ATOM 610 O O . ILE A 1 130 ? -38.94921 32.70046 14.51071 1.000 22.82161 240 ILE A O 1
ATOM 615 N N . GLY A 1 131 ? -36.90531 32.99241 15.41907 1.000 27.11243 241 GLY A N 1
ATOM 616 C CA . GLY A 1 131 ? -36.94488 34.43891 15.30701 1.000 22.73413 241 GLY A CA 1
ATOM 617 C C . GLY A 1 131 ? -36.27138 34.87706 14.02028 1.000 23.16005 241 GLY A C 1
ATOM 618 O O . GLY A 1 131 ? -35.17791 34.40907 13.69042 1.000 22.39316 241 GLY A O 1
ATOM 619 N N . VAL A 1 132 ? -36.93829 35.76515 13.28882 1.000 26.27509 242 VAL A N 1
ATOM 620 C CA . VAL A 1 132 ? -36.38965 36.33161 12.05818 1.000 26.04777 242 VAL A CA 1
ATOM 621 C C . VAL A 1 132 ? -35.50601 37.51545 12.41046 1.000 23.44018 242 VAL A C 1
ATOM 622 O O . VAL A 1 132 ? -35.88295 38.36322 13.22393 1.000 27.68056 242 VAL A O 1
ATOM 626 N N . ALA A 1 133 ? -34.32090 37.56974 11.81139 1.000 24.01910 243 ALA A N 1
ATOM 627 C CA . ALA A 1 133 ? -33.40995 38.68961 12.03140 1.000 23.28668 243 ALA A CA 1
ATOM 628 C C . ALA A 1 133 ? -33.18267 39.39502 10.70198 1.000 19.01111 243 ALA A C 1
ATOM 629 O O . ALA A 1 133 ? -34.09594 40.05057 10.19186 1.000 19.48624 243 ALA A O 1
ATOM 631 N N . GLU A 1 134 ? -31.98710 39.25430 10.12704 1.000 20.86660 244 GLU A N 1
ATOM 632 C CA . GLU A 1 134 ? -31.74339 39.75959 8.77951 1.000 19.04939 244 GLU A CA 1
ATOM 633 C C . GLU A 1 134 ? -32.74113 39.16166 7.79603 1.000 19.04549 244 GLU A C 1
ATOM 634 O O . GLU A 1 134 ? -32.98977 37.95111 7.79319 1.000 20.94062 244 GLU A O 1
ATOM 640 N N . ASN A 1 135 ? -33.29986 40.01918 6.94758 1.000 16.30989 245 ASN A N 1
ATOM 641 C CA . ASN A 1 135 ? -34.24099 39.57755 5.92650 1.000 18.13230 245 ASN A CA 1
ATOM 642 C C . ASN A 1 135 ? -34.26842 40.62692 4.82531 1.000 20.49143 245 ASN A C 1
ATOM 643 O O . ASN A 1 135 ? -34.81644 41.70890 5.02637 1.000 25.49571 245 ASN A O 1
ATOM 648 N N . ASN A 1 136 ? -33.72880 40.30331 3.65750 1.000 25.13602 246 ASN A N 1
ATOM 649 C CA . ASN A 1 136 ? -33.73491 41.24287 2.53883 1.000 21.80611 246 ASN A CA 1
ATOM 650 C C . ASN A 1 136 ? -35.03672 41.10605 1.75061 1.000 23.06295 246 ASN A C 1
ATOM 651 O O . ASN A 1 136 ? -35.24774 40.12430 1.02854 1.000 23.42400 246 ASN A O 1
ATOM 656 N N . ARG A 1 137 ? -35.89057 42.11048 1.85803 1.000 24.03827 247 ARG A N 1
ATOM 657 C CA . ARG A 1 137 ? -37.16237 42.14102 1.14838 1.000 27.68020 247 ARG A CA 1
ATOM 658 C C . ARG A 1 137 ? -37.08702 42.89768 -0.16695 1.000 26.75937 247 ARG A C 1
ATOM 659 O O . ARG A 1 137 ? -38.08958 42.97076 -0.88272 1.000 29.60842 247 ARG A O 1
ATOM 667 N N . ASP A 1 138 ? -35.93550 43.46302 -0.49893 1.000 25.47723 248 ASP A N 1
ATOM 668 C CA . ASP A 1 138 ? -35.82688 44.35350 -1.63918 1.000 26.33199 248 ASP A CA 1
ATOM 669 C C . ASP A 1 138 ? -35.42145 43.59151 -2.88600 1.000 26.90238 248 ASP A C 1
ATOM 670 O O . ASP A 1 138 ? -35.25288 42.37105 -2.88510 1.000 27.82373 248 ASP A O 1
ATOM 675 N N . GLU A 1 139 ? -35.26473 44.33382 -3.97041 1.000 29.43312 249 GLU A N 1
ATOM 676 C CA . GLU A 1 139 ? -34.74460 43.75065 -5.19037 1.000 29.70690 249 GLU A CA 1
ATOM 677 C C . GLU A 1 139 ? -33.29780 43.31656 -4.98232 1.000 25.62910 249 GLU A C 1
ATOM 678 O O . GLU A 1 139 ? -32.56620 43.88553 -4.17015 1.000 26.44015 249 GLU A O 1
ATOM 684 N N . ILE A 1 140 ? -32.89975 42.27011 -5.69368 1.000 25.48809 250 ILE A N 1
ATOM 685 C CA . ILE A 1 140 ? -31.56636 41.70198 -5.58046 1.000 26.44973 250 ILE A CA 1
ATOM 686 C C . ILE A 1 140 ? -31.03509 41.59093 -6.99478 1.000 31.59481 250 ILE A C 1
ATOM 687 O O . ILE A 1 140 ? -31.48561 40.73399 -7.76551 1.000 33.73121 250 ILE A O 1
ATOM 692 N N . ASP A 1 141 ? -30.08837 42.45573 -7.34130 1.000 31.82811 251 ASP A N 1
ATOM 693 C CA . ASP A 1 141 ? -29.55049 42.49222 -8.68818 1.000 30.30658 251 ASP A CA 1
ATOM 694 C C . ASP A 1 141 ? -28.61601 41.31703 -8.91519 1.000 26.54856 251 ASP A C 1
ATOM 695 O O . ASP A 1 141 ? -28.35231 40.51859 -8.01868 1.000 27.57488 251 ASP A O 1
ATOM 700 N N . GLU A 1 142 ? -28.11153 41.20197 -10.13874 1.000 32.85598 252 GLU A N 1
ATOM 701 C CA . GLU A 1 142 ? -27.19141 40.11895 -10.44649 1.000 30.96083 252 GLU A CA 1
ATOM 702 C C . GLU A 1 142 ? -25.90857 40.28262 -9.64471 1.000 30.61735 252 GLU A C 1
ATOM 703 O O . GLU A 1 142 ? -25.34712 41.37998 -9.55937 1.000 29.56388 252 GLU A O 1
ATOM 709 N N . ASN A 1 143 ? -25.47578 39.18620 -9.02710 1.000 27.39685 253 ASN A N 1
ATOM 710 C CA . ASN A 1 143 ? -24.32050 39.07365 -8.14199 1.000 28.56217 253 ASN A CA 1
ATOM 711 C C . ASN A 1 143 ? -24.50248 39.83453 -6.83623 1.000 24.36886 253 ASN A C 1
ATOM 712 O O . ASN A 1 143 ? -23.57268 39.87741 -6.01734 1.000 21.83625 253 ASN A O 1
ATOM 717 N N . GLU A 1 144 ? -25.66712 40.41574 -6.59767 1.000 20.81425 254 GLU A N 1
ATOM 718 C CA . GLU A 1 144 ? -25.97634 40.91802 -5.27473 1.000 21.90962 254 GLU A CA 1
ATOM 719 C C . GLU A 1 144 ? -26.53988 39.78802 -4.40392 1.000 23.30784 254 GLU A C 1
ATOM 720 O O . GLU A 1 144 ? -27.11285 38.82011 -4.90509 1.000 23.68356 254 GLU A O 1
ATOM 726 N N . GLU A 1 145 ? -26.32181 39.88522 -3.09538 1.000 23.05948 255 GLU A N 1
ATOM 727 C CA . GLU A 1 145 ? -26.79349 38.87678 -2.15470 1.000 21.78400 255 GLU A CA 1
ATOM 728 C C . GLU A 1 145 ? -27.93396 39.42183 -1.30725 1.000 21.49011 255 GLU A C 1
ATOM 729 O O . GLU A 1 145 ? -28.00266 40.62313 -1.01601 1.000 19.00004 255 GLU A O 1
ATOM 735 N N . GLY A 1 146 ? -28.83521 38.51479 -0.93628 1.000 20.75492 256 GLY A N 1
ATOM 736 C CA . GLY A 1 146 ? -29.76510 38.72682 0.16326 1.000 15.85317 256 GLY A CA 1
ATOM 737 C C . GLY A 1 146 ? -29.32063 37.91388 1.37236 1.000 16.64507 256 GLY A C 1
ATOM 738 O O . GLY A 1 146 ? -28.92918 36.75064 1.24228 1.000 16.68912 256 GLY A O 1
ATOM 739 N N . LYS A 1 147 ? -29.37258 38.53809 2.54208 1.000 15.71145 257 LYS A N 1
ATOM 740 C CA . LYS A 1 147 ? -28.96746 37.89648 3.78830 1.000 16.33262 257 LYS A CA 1
ATOM 741 C C . LYS A 1 147 ? -30.19585 37.56749 4.62770 1.000 18.59526 257 LYS A C 1
ATOM 742 O O . LYS A 1 147 ? -31.06088 38.42807 4.83272 1.000 18.16386 257 LYS A O 1
ATOM 748 N N . TYR A 1 148 ? -30.24795 36.33328 5.14113 1.000 18.17340 258 TYR A N 1
ATOM 749 C CA . TYR A 1 148 ? -31.38873 35.83395 5.90272 1.000 16.06859 258 TYR A CA 1
ATOM 750 C C . TYR A 1 148 ? -30.89734 35.21725 7.20427 1.000 18.01323 258 TYR A C 1
ATOM 751 O O . TYR A 1 148 ? -30.14569 34.23861 7.18780 1.000 21.11817 258 TYR A O 1
ATOM 760 N N . GLY A 1 149 ? -31.29518 35.80535 8.32711 1.000 17.04522 259 GLY A N 1
ATOM 761 C CA . GLY A 1 149 ? -30.79299 35.41487 9.63576 1.000 17.77997 259 GLY A CA 1
ATOM 762 C C . GLY A 1 149 ? -31.89018 34.84288 10.52134 1.000 19.13466 259 GLY A C 1
ATOM 763 O O . GLY A 1 149 ? -33.00675 35.36471 10.56059 1.000 18.73426 259 GLY A O 1
ATOM 764 N N . PHE A 1 150 ? -31.54982 33.78523 11.24648 1.000 18.15932 260 PHE A N 1
ATOM 765 C CA . PHE A 1 150 ? -32.51868 33.09366 12.07520 1.000 16.87507 260 PHE A CA 1
ATOM 766 C C . PHE A 1 150 ? -31.98555 32.97477 13.49193 1.000 20.06192 260 PHE A C 1
ATOM 767 O O . PHE A 1 150 ? -30.82535 32.60389 13.69203 1.000 22.41510 260 PHE A O 1
ATOM 775 N N . LEU A 1 151 ? -32.81699 33.33046 14.46632 1.000 16.93498 261 LEU A N 1
ATOM 776 C CA . LEU A 1 151 ? -32.52772 33.07571 15.87213 1.000 20.47559 261 LEU A CA 1
ATOM 777 C C . LEU A 1 151 ? -33.25524 31.80069 16.25829 1.000 20.16374 261 LEU A C 1
ATOM 778 O O . LEU A 1 151 ? -34.48707 31.74382 16.17932 1.000 25.02554 261 LEU A O 1
ATOM 783 N N . ILE A 1 152 ? -32.51598 30.76936 16.63481 1.000 22.40580 262 ILE A N 1
ATOM 784 C CA . ILE A 1 152 ? -33.20013 29.53327 17.01956 1.000 28.83155 262 ILE A CA 1
ATOM 785 C C . ILE A 1 152 ? -32.86057 29.17547 18.46510 1.000 27.49252 262 ILE A C 1
ATOM 786 O O . ILE A 1 152 ? -31.78439 29.54093 18.96337 1.000 23.55882 262 ILE A O 1
ATOM 791 N N . PRO A 1 153 ? -33.75754 28.50035 19.18366 1.000 25.06805 263 PRO A N 1
ATOM 792 C CA . PRO A 1 153 ? -33.36997 27.90997 20.46492 1.000 24.77624 263 PRO A CA 1
ATOM 793 C C . PRO A 1 153 ? -32.38529 26.78310 20.22804 1.000 28.30728 263 PRO A C 1
ATOM 794 O O . PRO A 1 153 ? -32.41054 26.12930 19.18120 1.000 27.97158 263 PRO A O 1
ATOM 798 N N . LYS A 1 154 ? -31.49077 26.58253 21.19990 1.000 28.67392 264 LYS A N 1
ATOM 799 C CA . LYS A 1 154 ? -30.63823 25.39994 21.20650 1.000 29.82892 264 LYS A CA 1
ATOM 800 C C . LYS A 1 154 ? -31.47668 24.14906 21.00742 1.000 26.43538 264 LYS A C 1
ATOM 801 O O . LYS A 1 154 ? -32.50493 23.96997 21.65926 1.000 24.32160 264 LYS A O 1
ATOM 807 N N . GLN A 1 155 ? -31.03355 23.28916 20.10614 1.000 27.86370 265 GLN A N 1
ATOM 808 C CA . GLN A 1 155 ? -31.75898 22.08213 19.75888 1.000 30.39875 265 GLN A CA 1
ATOM 809 C C . GLN A 1 155 ? -31.02778 20.82375 20.21340 1.000 28.92054 265 GLN A C 1
ATOM 810 O O . GLN A 1 155 ? -29.81723 20.84252 20.45845 1.000 30.19542 265 GLN A O 1
ATOM 816 N N . PRO A 1 156 ? -31.74004 19.70682 20.34728 1.000 31.08557 266 PRO A N 1
ATOM 817 C CA . PRO A 1 156 ? -31.05445 18.42981 20.55967 1.000 30.71532 266 PRO A CA 1
ATOM 818 C C . PRO A 1 156 ? -30.14411 18.12184 19.38552 1.000 29.33069 266 PRO A C 1
ATOM 819 O O . PRO A 1 156 ? -30.31709 18.63589 18.28104 1.000 36.60884 266 PRO A O 1
ATOM 823 N N . ALA A 1 157 ? -29.15365 17.27875 19.63999 1.000 29.80755 267 ALA A N 1
ATOM 824 C CA . ALA A 1 157 ? -28.25003 16.85088 18.58250 1.000 31.51828 267 ALA A CA 1
ATOM 825 C C . ALA A 1 157 ? -29.02913 16.34754 17.37086 1.000 27.01324 267 ALA A C 1
ATOM 826 O O . ALA A 1 157 ? -30.09924 15.75331 17.49771 1.000 31.06518 267 ALA A O 1
ATOM 828 N N . GLY A 1 158 ? -28.50181 16.61513 16.18838 1.000 24.88326 268 GLY A N 1
ATOM 829 C CA . GLY A 1 158 ? -29.08643 16.09848 14.97405 1.000 25.40335 268 GLY A CA 1
ATOM 830 C C . GLY A 1 158 ? -30.17500 16.94902 14.36150 1.000 25.41839 268 GLY A C 1
ATOM 831 O O . GLY A 1 158 ? -30.58279 16.67240 13.22999 1.000 27.68401 268 GLY A O 1
ATOM 832 N N . ALA A 1 159 ? -30.64876 17.97736 15.05803 1.000 23.98939 269 ALA A N 1
ATOM 833 C CA . ALA A 1 159 ? -31.75657 18.77513 14.55836 1.000 22.54600 269 ALA A CA 1
ATOM 834 C C . ALA A 1 159 ? -31.30172 19.66785 13.40383 1.000 23.22267 269 ALA A C 1
ATOM 835 O O . ALA A 1 159 ? -30.16565 20.14887 13.37257 1.000 21.08687 269 ALA A O 1
ATOM 837 N N . LYS A 1 160 ? -32.20850 19.89476 12.45167 1.000 21.50091 270 LYS A N 1
ATOM 838 C CA . LYS A 1 160 ? -31.89453 20.63255 11.23597 1.000 23.65056 270 LYS A CA 1
ATOM 839 C C . LYS A 1 160 ? -32.77040 21.87066 11.08991 1.000 23.82047 270 LYS A C 1
ATOM 840 O O . LYS A 1 160 ? -33.90746 21.92486 11.57815 1.000 24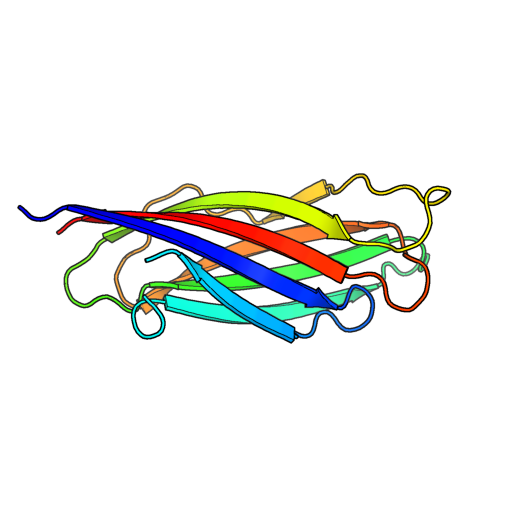.09783 270 LYS A O 1
ATOM 846 N N . LEU A 1 161 ? -32.22242 22.86457 10.40171 1.000 20.99798 271 LEU A N 1
ATOM 847 C CA . LEU A 1 161 ? -32.96703 24.03920 9.96521 1.000 18.63172 271 LEU A CA 1
ATOM 848 C C . LEU A 1 161 ? -33.28947 23.86761 8.48647 1.000 20.52580 271 LEU A C 1
ATOM 849 O O . LEU A 1 161 ? -32.38291 23.66723 7.67113 1.000 21.26185 271 LEU A O 1
ATOM 854 N N . ILE A 1 162 ? -34.57410 23.89734 8.14593 1.000 18.49289 272 ILE A N 1
ATOM 855 C CA . ILE A 1 162 ? -35.01613 23.81750 6.75904 1.000 16.22002 272 ILE A CA 1
ATOM 856 C C . ILE A 1 162 ? -35.50241 25.20363 6.35880 1.000 19.41030 272 ILE A C 1
ATOM 857 O O . ILE A 1 162 ? -36.44501 25.73643 6.96102 1.000 18.83072 272 ILE A O 1
ATOM 862 N N . ILE A 1 163 ? -34.84097 25.80209 5.36876 1.000 17.10118 273 ILE A N 1
ATOM 863 C CA . ILE A 1 163 ? -35.17030 27.13953 4.89198 1.000 16.45197 273 ILE A CA 1
ATOM 864 C C . ILE A 1 163 ? -35.73393 27.02905 3.48349 1.000 19.22854 273 ILE A C 1
ATOM 865 O O . ILE A 1 163 ? -35.14989 26.35917 2.61943 1.000 17.45453 273 ILE A O 1
ATOM 870 N N . TYR A 1 164 ? -36.85918 27.69575 3.25017 1.000 17.69467 274 TYR A N 1
ATOM 871 C CA . TYR A 1 164 ? -37.50927 27.70254 1.94883 1.000 19.46638 274 TYR A CA 1
ATOM 872 C C . TYR A 1 164 ? -37.34360 29.09511 1.35590 1.000 18.73665 274 TYR A C 1
ATOM 873 O O . TYR A 1 164 ? -37.73640 30.08903 1.97406 1.000 18.21558 274 TYR A O 1
ATOM 882 N N . PHE A 1 165 ? -36.73435 29.16513 0.17924 1.000 20.52572 275 PHE A N 1
ATOM 883 C CA . PHE A 1 165 ? -36.54092 30.41986 -0.53593 1.000 18.66404 275 PHE A CA 1
ATOM 884 C C . PHE A 1 165 ? -37.53575 30.47125 -1.67974 1.000 22.54787 275 PHE A C 1
ATOM 885 O O . PHE A 1 165 ? -37.50861 29.60406 -2.56615 1.000 20.89669 275 PHE A O 1
ATOM 893 N N . PHE A 1 166 ? -38.40000 31.48791 -1.66515 1.000 21.86266 276 PHE A N 1
ATOM 894 C CA . PHE A 1 166 ? -39.40872 31.68909 -2.70816 1.000 23.31874 276 PHE A CA 1
ATOM 895 C C . PHE A 1 166 ? -38.93748 32.82431 -3.60603 1.000 27.30063 276 PHE A C 1
ATOM 896 O O . PHE A 1 166 ? -39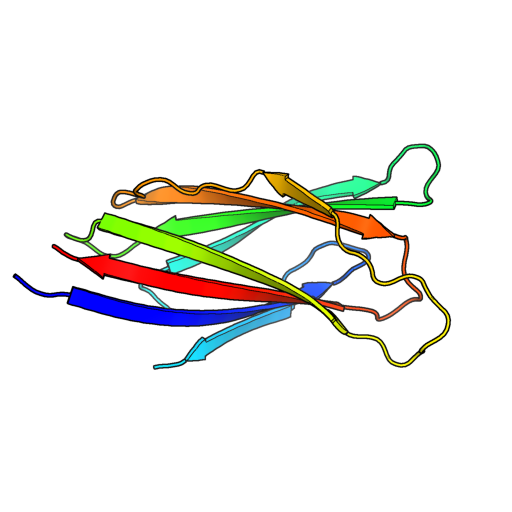.05529 34.00170 -3.25175 1.000 26.14879 276 PHE A O 1
ATOM 904 N N . LEU A 1 167 ? -38.42266 32.45591 -4.78114 1.000 28.53986 277 LEU A N 1
ATOM 905 C CA . LEU A 1 167 ? -37.70324 33.36819 -5.65881 1.000 28.88178 277 LEU A CA 1
ATOM 906 C C . LEU A 1 167 ? -38.57849 33.82003 -6.82354 1.000 34.24252 277 LEU A C 1
ATOM 907 O O . LEU A 1 167 ? -39.21505 32.99920 -7.49259 1.000 30.60521 277 LEU A O 1
ATOM 912 N N . ASN A 1 168 ? -38.61136 35.12887 -7.05342 1.000 33.75531 278 ASN A N 1
ATOM 913 C CA . ASN A 1 168 ? -39.36832 35.71798 -8.15137 1.000 37.11215 278 ASN A CA 1
ATOM 914 C C . ASN A 1 168 ? -38.44766 36.65696 -8.91668 1.000 36.63171 278 ASN A C 1
ATOM 915 O O . ASN A 1 168 ? -38.11029 37.73632 -8.42313 1.000 36.60351 278 ASN A O 1
ATOM 920 N N . CYS A 1 169 ? -38.05693 36.25197 -10.12139 1.000 36.05892 279 CYS A N 1
ATOM 921 C CA . CYS A 1 169 ? -37.05166 36.95274 -10.90348 1.000 41.25391 279 CYS A CA 1
ATOM 922 C C . CYS A 1 169 ? -37.59989 37.37365 -12.26585 1.000 47.72662 279 CYS A C 1
ATOM 923 O O . CYS A 1 169 ? -38.47101 36.71126 -12.84014 1.000 48.92408 279 CYS A O 1
ATOM 926 N N . TRP A 1 170 ? -37.05966 38.47456 -12.79025 1.000 45.11237 280 TRP A N 1
ATOM 927 C CA . TRP A 1 170 ? -37.50972 39.02566 -14.05930 1.000 46.26814 280 TRP A CA 1
ATOM 928 C C . TRP A 1 170 ? -36.36805 39.78959 -14.71958 1.000 43.26610 280 TRP A C 1
ATOM 929 O O . TRP A 1 170 ? -35.35875 40.09926 -14.08797 1.000 41.96375 280 TRP A O 1
ATOM 940 N N . THR A 1 171 ? -36.54038 40.09029 -16.00553 1.000 47.86706 281 THR A N 1
ATOM 941 C CA . THR A 1 171 ? -35.55900 40.86745 -16.76893 1.000 45.06423 281 THR A CA 1
ATOM 942 C C . THR A 1 171 ? -36.07105 42.27735 -17.04003 1.000 40.54510 281 THR A C 1
ATOM 943 O O . THR A 1 171 ? -37.26452 42.54362 -16.89780 1.000 43.59726 281 THR A O 1
#

Foldseek 3Di:
DDKDKWKWKWKAFQPPLATDDIHIDVHPQQKDKGWDDWDADPVNFKIKTKMKIAGADPPKKKAKDKDKWKADPDDPDDTDKDWDQADGDIHDHRRMGMTMIMGTDDPHPMIMMMMIIMIMDD

Organism: White spot syndrome virus (NCBI:txid92652)

B-factor: mean 29.26, std 13.19, range [10.77, 83.65]

Nearest PDB structures (foldseek):
  7dda-assembly1_A  TM=1.008E+00  e=3.668E-23  Shrimp white spot syndrome virus
  3ml6-assembly4_D  TM=4.564E-01  e=2.291E-01  Mus musculus
  3ml6-assembly6_F  TM=4.421E-01  e=1.970E-01  Mus musculus
  3ml6-assembly1_A  TM=4.442E-01  e=3.257E-01  Mus musculus
  3l81-assembly1_A  TM=3.326E-01  e=7.658E-01  Homo sapiens

Secondary structure (DSSP, 8-state):
--EEEEEEEEEEETTT--EEEEEEE---SSEEEEEEEEEE-TTSSEEEEEEEEEE--TT-EEEEEEEEEEE-S-SSS----EEEEE--S-B-TT-EEEEEEEEE---TT-EEEEEEEEEEE-